Protein AF-A0A5N6K764-F1 (afdb_monomer)

Radius of gyration: 24.23 Å; Cα contacts (8 Å, |Δi|>4): 92; chains: 1; bounding box: 52×66×38 Å

Solvent-accessible surface area (backbone atoms only — not comparable to full-atom values): 7174 Å² total; per-residue (Å²): 89,79,51,52,48,82,73,52,69,56,96,71,51,32,34,36,28,37,72,21,32,40,40,64,80,61,94,71,64,80,76,70,74,78,75,78,95,67,96,67,100,81,70,81,84,76,73,79,82,77,86,62,72,67,43,83,67,38,72,46,78,48,62,24,92,75,63,88,80,88,81,84,87,80,53,75,77,61,60,78,68,63,71,83,87,82,89,78,9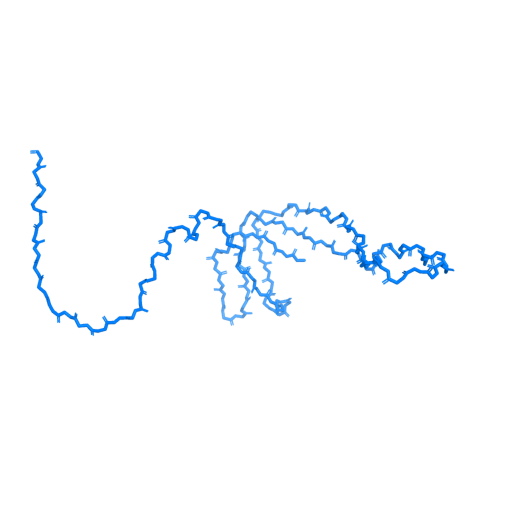6,74,87,87,84,88,81,89,80,87,84,84,131

Nearest PDB structures (foldseek):
  9dtr-assembly1_h  TM=5.561E-01  e=1.244E+00  Saccharomyces cerevisiae

Organism: Monilinia laxa (NCBI:txid61186)

Foldseek 3Di:
DKDACWDDADPQRKTKGFFIKDWDDPPCPPPDPPDPPDDDPPDDPPDPDDPTDIDTDGIDIDGRVPDPDDDDDDDPVNVVPCPPPDDDDDDDDDDDDDDDD

InterPro domains:
  IPR010920 LSM domain superfamily [SSF50182] (2-74)
  IPR050914 Small nuclear ribonucleoprotein-associated SmB/NAA38-like [PTHR10701] (1-79)

pLDDT: mean 72.56, std 23.17, range [31.94, 98.5]

Sequence (101 aa):
MFRGNFKCTDSDLNIILSETYEYRIPPFAPQSPPPPSSINPSTTPIKPLVDIVPRWLGLVVVPGEHIVRIELEEFESQVRGRKTVGTSISDPLVKGKEISI

Secondary structure (DSSP, 8-state):
-EEEEEEEE-TT--EEEEEEEE----SS---PPPPP----TT------------EEEEEEEE-GGG---------HHHHTT--------------------

Structure (mmCIF, N/CA/C/O backbone):
data_AF-A0A5N6K764-F1
#
_entry.id   AF-A0A5N6K764-F1
#
loop_
_atom_site.group_PDB
_atom_site.id
_atom_site.type_symbol
_atom_site.label_atom_id
_atom_site.label_alt_id
_atom_site.label_comp_id
_atom_site.label_asym_id
_atom_site.label_entity_id
_atom_site.label_seq_id
_atom_site.pdbx_PDB_ins_code
_atom_site.Cartn_x
_atom_site.Cartn_y
_atom_site.Cartn_z
_atom_site.occupancy
_atom_site.B_iso_or_equiv
_atom_site.auth_seq_id
_atom_site.auth_comp_id
_atom_site.auth_asym_id
_atom_site.auth_atom_id
_atom_site.pdbx_PDB_model_num
ATOM 1 N N . MET A 1 1 ? 4.363 -6.646 2.089 1.00 92.56 1 MET A N 1
ATOM 2 C CA . MET A 1 1 ? 4.119 -5.188 2.141 1.00 92.56 1 MET A CA 1
ATOM 3 C C . MET A 1 1 ? 3.699 -4.718 0.761 1.00 92.56 1 MET A C 1
ATOM 5 O O . MET A 1 1 ? 4.282 -5.180 -0.212 1.00 92.56 1 MET A O 1
ATOM 9 N N . PHE A 1 2 ? 2.709 -3.831 0.676 1.00 96.38 2 PHE A N 1
ATOM 10 C CA . PHE A 1 2 ? 2.298 -3.181 -0.570 1.00 96.38 2 PHE A CA 1
ATOM 11 C C . PHE A 1 2 ? 2.714 -1.713 -0.537 1.00 96.38 2 PHE A C 1
ATOM 13 O O . PHE A 1 2 ? 2.579 -1.066 0.499 1.00 96.38 2 PHE A O 1
ATOM 20 N N . ARG A 1 3 ? 3.221 -1.204 -1.658 1.00 96.00 3 ARG A N 1
ATOM 21 C CA . ARG A 1 3 ? 3.613 0.196 -1.836 1.00 96.00 3 ARG A CA 1
ATOM 22 C C . ARG A 1 3 ? 3.028 0.692 -3.148 1.00 96.00 3 ARG A C 1
ATOM 24 O O . ARG A 1 3 ? 3.279 0.084 -4.184 1.00 96.00 3 ARG A O 1
ATOM 31 N N . GLY A 1 4 ? 2.263 1.772 -3.104 1.00 96.62 4 GLY A N 1
ATOM 32 C CA . GLY A 1 4 ? 1.612 2.352 -4.272 1.00 96.62 4 GLY A CA 1
ATOM 33 C C . GLY A 1 4 ? 0.948 3.680 -3.929 1.00 96.62 4 GLY A C 1
ATOM 34 O O . GLY A 1 4 ? 0.964 4.123 -2.781 1.00 96.62 4 GLY A O 1
ATOM 35 N N . ASN A 1 5 ? 0.341 4.302 -4.931 1.00 97.19 5 ASN A N 1
ATOM 36 C CA . ASN A 1 5 ? -0.357 5.571 -4.789 1.00 97.19 5 ASN A CA 1
ATOM 37 C C . ASN A 1 5 ? -1.760 5.347 -4.220 1.00 97.19 5 ASN A C 1
ATOM 39 O O . ASN A 1 5 ? -2.615 4.758 -4.884 1.00 97.19 5 ASN A O 1
ATOM 43 N N . PHE A 1 6 ? -2.002 5.846 -3.006 1.00 97.19 6 PHE A N 1
ATOM 44 C CA . PHE A 1 6 ? -3.307 5.779 -2.349 1.00 97.19 6 PHE A CA 1
ATOM 45 C C . PHE A 1 6 ? -4.355 6.591 -3.115 1.00 97.19 6 PHE A C 1
ATOM 47 O O . PHE A 1 6 ? -4.153 7.776 -3.386 1.00 97.19 6 PHE A O 1
ATOM 54 N N . LYS A 1 7 ? -5.473 5.954 -3.480 1.00 98.12 7 LYS A N 1
ATOM 55 C CA . LYS A 1 7 ? -6.561 6.597 -4.232 1.00 98.12 7 LYS A CA 1
ATOM 56 C C . LYS A 1 7 ? -7.799 6.831 -3.385 1.00 98.12 7 LYS A C 1
ATOM 58 O O . LYS A 1 7 ? -8.297 7.952 -3.349 1.00 98.12 7 LYS A O 1
ATOM 63 N N . CYS A 1 8 ? -8.291 5.798 -2.716 1.00 98.19 8 CYS A N 1
ATOM 64 C CA . CYS A 1 8 ? -9.463 5.889 -1.855 1.00 98.19 8 CYS A CA 1
ATOM 65 C C . CYS A 1 8 ? -9.524 4.719 -0.867 1.00 98.19 8 CYS A C 1
ATOM 67 O O . CYS A 1 8 ? -8.764 3.753 -0.976 1.00 98.19 8 CYS A O 1
ATOM 69 N N . THR A 1 9 ? -10.448 4.842 0.084 1.00 98.50 9 THR A N 1
ATOM 70 C CA . THR A 1 9 ? -10.824 3.815 1.058 1.00 98.50 9 THR A CA 1
ATOM 71 C C . THR A 1 9 ? -12.341 3.782 1.219 1.00 98.50 9 THR A C 1
ATOM 73 O O . THR A 1 9 ? -13.010 4.765 0.885 1.00 98.50 9 THR A O 1
ATOM 76 N N . ASP A 1 10 ? -12.871 2.683 1.749 1.00 98.06 10 ASP A N 1
ATOM 77 C CA . ASP A 1 10 ? -14.265 2.553 2.183 1.00 98.06 10 ASP A CA 1
ATOM 78 C C . ASP A 1 10 ? -14.395 2.427 3.717 1.00 98.06 10 ASP A C 1
ATOM 80 O O . ASP A 1 10 ? -13.418 2.613 4.452 1.00 98.06 10 ASP A O 1
ATOM 84 N N . SER A 1 11 ? -15.616 2.165 4.201 1.00 98.12 11 SER A N 1
ATOM 85 C CA . SER A 1 11 ? -15.926 1.971 5.626 1.00 98.12 11 SER A CA 1
ATOM 86 C C . SER A 1 11 ? -15.324 0.701 6.222 1.00 98.12 11 SER A C 1
ATOM 88 O O . SER A 1 11 ? -15.120 0.649 7.433 1.00 98.12 11 SER A O 1
ATOM 90 N N . ASP A 1 12 ? -15.021 -0.290 5.385 1.00 98.12 12 ASP A N 1
ATOM 91 C CA . ASP A 1 12 ? -14.452 -1.578 5.789 1.00 98.12 12 ASP A CA 1
ATOM 92 C C . ASP A 1 12 ? -12.917 -1.550 5.732 1.00 98.12 12 ASP A C 1
ATOM 94 O O . ASP A 1 12 ? -12.254 -2.572 5.910 1.00 98.12 12 ASP A O 1
ATOM 98 N N . LEU A 1 13 ? -12.345 -0.358 5.514 1.00 97.69 13 LEU A N 1
ATOM 99 C CA . LEU A 1 13 ? -10.914 -0.091 5.401 1.00 97.69 13 LEU A CA 1
ATOM 100 C C . LEU A 1 13 ? -10.257 -0.780 4.200 1.00 97.69 13 LEU A C 1
ATOM 102 O O . LEU A 1 13 ? -9.035 -0.925 4.171 1.00 97.69 13 LEU A O 1
ATOM 106 N N . ASN A 1 14 ? -11.029 -1.187 3.190 1.00 98.31 14 ASN A N 1
ATOM 107 C CA . ASN A 1 14 ? -10.447 -1.631 1.932 1.00 98.31 14 ASN A CA 1
ATOM 108 C C . ASN A 1 14 ? -9.784 -0.433 1.257 1.00 98.31 14 ASN A C 1
ATOM 110 O O . ASN A 1 14 ? -10.395 0.628 1.138 1.00 98.31 14 ASN A O 1
ATOM 114 N N . ILE A 1 15 ? -8.552 -0.600 0.776 1.00 98.31 15 ILE A N 1
ATOM 115 C CA . ILE A 1 15 ? -7.813 0.487 0.124 1.00 98.31 15 ILE A CA 1
ATOM 116 C C . ILE A 1 15 ? -7.594 0.198 -1.355 1.00 98.31 15 ILE A C 1
ATOM 118 O O . ILE A 1 15 ? -7.281 -0.928 -1.751 1.00 98.31 15 ILE A O 1
ATOM 122 N N . ILE A 1 16 ? -7.706 1.247 -2.167 1.00 98.50 16 ILE A N 1
ATOM 123 C CA . ILE A 1 16 ? -7.356 1.217 -3.586 1.00 98.50 16 ILE A CA 1
ATOM 124 C C . ILE A 1 16 ? -5.987 1.863 -3.772 1.00 98.50 16 ILE A C 1
ATOM 126 O O . ILE A 1 16 ? -5.794 3.042 -3.453 1.00 98.50 16 ILE A O 1
ATOM 130 N N . LEU A 1 17 ? -5.049 1.095 -4.328 1.00 98.50 17 LEU A N 1
ATOM 131 C CA . LEU A 1 17 ? -3.697 1.546 -4.652 1.00 98.50 17 LEU A CA 1
ATOM 132 C C . LEU A 1 17 ? -3.454 1.442 -6.160 1.00 98.50 17 LEU A C 1
ATOM 134 O O . LEU A 1 17 ? -3.680 0.389 -6.758 1.00 98.50 17 LEU A O 1
ATOM 138 N N . SER A 1 18 ? -2.958 2.514 -6.781 1.00 98.31 18 SER A N 1
ATOM 139 C CA . SER A 1 18 ? -2.451 2.470 -8.159 1.00 98.31 18 SER A CA 1
ATOM 140 C C . SER A 1 18 ? -0.929 2.368 -8.191 1.00 98.31 18 SER A C 1
ATOM 142 O O . SER A 1 18 ? -0.263 2.792 -7.251 1.00 98.31 18 SER A O 1
ATOM 144 N N . GLU A 1 19 ? -0.377 1.886 -9.308 1.00 98.00 19 GLU A N 1
ATOM 145 C CA . GLU A 1 19 ? 1.079 1.763 -9.519 1.00 98.00 19 GLU A CA 1
ATOM 146 C C . GLU A 1 19 ? 1.768 0.956 -8.404 1.00 98.00 19 GLU A C 1
ATOM 148 O O . GLU A 1 19 ? 2.804 1.335 -7.862 1.00 98.00 19 GLU A O 1
ATOM 153 N N . THR A 1 20 ? 1.133 -0.154 -8.024 1.00 98.12 20 THR A N 1
ATOM 154 C CA . THR A 1 20 ? 1.476 -0.890 -6.809 1.00 9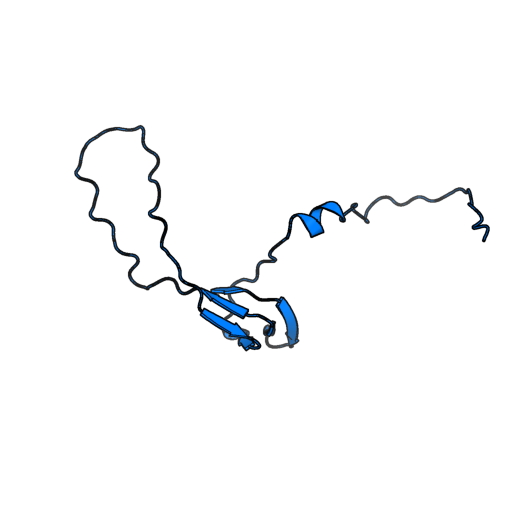8.12 20 THR A CA 1
ATOM 155 C C . THR A 1 20 ? 2.572 -1.919 -7.043 1.00 98.12 20 THR A C 1
ATOM 157 O O . THR A 1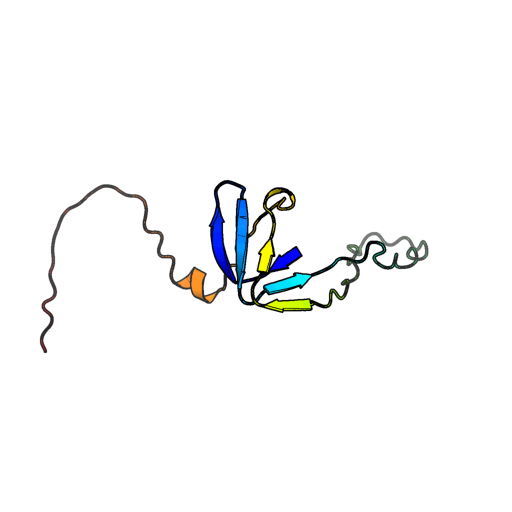 20 ? 2.510 -2.708 -7.990 1.00 98.12 20 THR A O 1
ATOM 160 N N . TYR A 1 21 ? 3.518 -1.975 -6.109 1.00 97.56 21 TYR A N 1
ATOM 161 C CA . TYR A 1 21 ? 4.489 -3.049 -5.946 1.00 97.56 21 TYR A CA 1
ATOM 162 C C . TYR A 1 21 ? 4.220 -3.842 -4.664 1.00 97.56 21 TYR A C 1
ATOM 164 O O . TYR A 1 21 ? 3.875 -3.283 -3.620 1.00 97.56 21 TYR A O 1
ATOM 172 N N . GLU A 1 22 ? 4.435 -5.151 -4.725 1.00 95.56 22 GLU A N 1
ATOM 173 C CA . GLU A 1 22 ? 4.414 -6.043 -3.569 1.00 95.56 22 GLU A CA 1
ATOM 174 C C . GLU A 1 22 ? 5.829 -6.501 -3.209 1.00 95.56 22 GLU A C 1
ATOM 176 O O . GLU A 1 22 ? 6.566 -7.015 -4.048 1.00 95.56 22 GLU A O 1
ATOM 181 N N . TYR A 1 23 ? 6.166 -6.371 -1.930 1.00 93.38 23 TYR A N 1
ATOM 182 C CA . TYR A 1 23 ? 7.416 -6.807 -1.321 1.00 93.38 23 TYR A CA 1
ATOM 183 C C . TYR A 1 23 ? 7.119 -7.982 -0.386 1.00 93.38 23 TYR A C 1
ATOM 185 O O . TYR A 1 23 ? 6.400 -7.824 0.611 1.00 93.38 23 TYR A O 1
ATOM 193 N N . ARG A 1 24 ? 7.651 -9.166 -0.700 1.00 89.19 24 ARG A N 1
ATOM 194 C CA . ARG A 1 24 ? 7.501 -10.378 0.120 1.00 89.19 24 ARG A CA 1
ATOM 195 C C . ARG A 1 24 ? 8.796 -10.670 0.855 1.00 89.19 24 ARG A C 1
ATOM 197 O O . ARG A 1 24 ? 9.836 -10.813 0.226 1.00 89.19 24 ARG A O 1
ATOM 204 N N . ILE A 1 25 ? 8.714 -10.809 2.173 1.00 80.50 25 ILE A N 1
ATOM 205 C CA . ILE A 1 25 ? 9.815 -11.351 2.968 1.00 80.50 25 ILE A CA 1
ATOM 206 C C . ILE A 1 25 ? 9.674 -12.876 2.916 1.00 80.50 25 ILE A C 1
ATOM 208 O O . ILE A 1 25 ? 8.617 -13.383 3.306 1.00 80.50 25 ILE A O 1
ATOM 212 N N . PRO A 1 26 ? 10.674 -13.619 2.414 1.00 75.50 26 PRO A N 1
ATOM 213 C CA . PRO A 1 26 ? 10.638 -15.071 2.455 1.00 75.50 26 PRO A CA 1
ATOM 214 C C . PRO A 1 26 ? 10.499 -15.560 3.908 1.00 75.50 26 PRO A C 1
ATOM 216 O O . PRO A 1 26 ? 11.171 -15.025 4.790 1.00 75.50 26 PRO A O 1
ATOM 219 N N .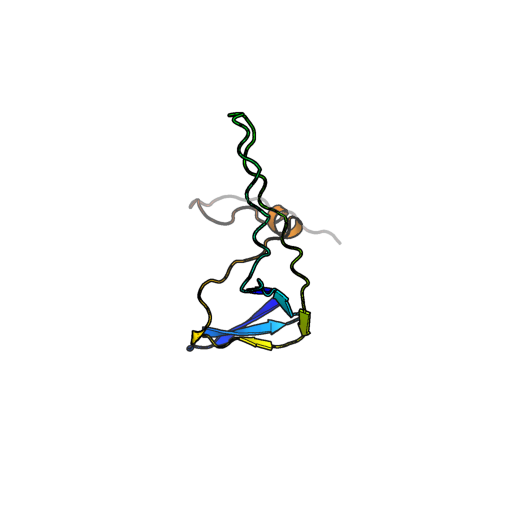 PRO A 1 27 ? 9.669 -16.582 4.181 1.00 65.38 27 PRO A N 1
ATOM 220 C CA . PRO A 1 27 ? 9.472 -17.111 5.536 1.00 65.38 27 PRO A CA 1
ATOM 221 C C . PRO A 1 27 ? 10.763 -17.687 6.141 1.00 65.38 27 PRO A C 1
ATOM 223 O O . PRO A 1 27 ? 10.927 -17.710 7.356 1.00 65.38 27 PRO A O 1
ATOM 226 N N . PHE A 1 28 ? 11.699 -18.100 5.286 1.00 61.94 28 PHE A N 1
ATOM 227 C CA . PHE A 1 28 ? 13.086 -18.376 5.630 1.00 61.94 28 PHE A CA 1
ATOM 228 C C . PHE A 1 28 ? 13.941 -17.272 5.004 1.00 61.94 28 PHE A C 1
ATOM 230 O O . PHE A 1 28 ? 14.409 -17.400 3.873 1.00 61.94 28 PHE A O 1
ATOM 237 N N . ALA A 1 29 ? 14.155 -16.166 5.717 1.00 57.19 29 ALA A N 1
ATOM 238 C CA . ALA A 1 29 ? 15.374 -15.408 5.458 1.00 57.19 29 ALA A CA 1
ATOM 239 C C . ALA A 1 29 ? 16.535 -16.404 5.644 1.00 57.19 29 ALA A C 1
ATOM 241 O O . ALA A 1 29 ? 16.509 -17.134 6.643 1.00 57.19 29 ALA A O 1
ATOM 242 N N . PRO A 1 30 ? 17.489 -16.527 4.702 1.00 54.50 30 PRO A N 1
ATOM 243 C CA . PRO A 1 30 ? 18.606 -17.441 4.876 1.00 54.50 30 PRO A CA 1
ATOM 244 C C . PRO A 1 30 ? 19.254 -17.113 6.217 1.00 54.50 30 PRO A C 1
ATOM 246 O O . PRO A 1 30 ? 19.752 -16.005 6.420 1.00 54.50 30 PRO A O 1
ATOM 249 N N . GLN A 1 31 ? 19.172 -18.053 7.162 1.00 53.56 31 GLN A N 1
ATOM 250 C CA . GLN A 1 31 ? 19.949 -17.974 8.384 1.00 53.56 31 GLN A CA 1
ATOM 251 C C . GLN A 1 31 ? 21.393 -17.999 7.904 1.00 53.56 31 GLN A C 1
ATOM 253 O O . GLN A 1 31 ? 21.881 -19.038 7.459 1.00 53.56 31 GLN A O 1
ATOM 258 N N . SER A 1 32 ? 22.054 -16.841 7.886 1.00 56.53 32 SER A N 1
ATOM 259 C CA . SER A 1 32 ? 23.499 -16.815 7.725 1.00 56.53 32 SER A CA 1
ATOM 260 C C . SER A 1 32 ? 24.060 -17.789 8.762 1.00 56.53 32 SER A C 1
ATOM 262 O O . SER A 1 32 ? 23.599 -17.731 9.911 1.00 56.53 32 SER A O 1
ATOM 264 N N . PRO A 1 33 ? 24.982 -18.695 8.389 1.00 54.88 33 PRO A N 1
ATOM 265 C CA . PRO A 1 33 ? 25.562 -19.621 9.350 1.00 54.88 33 PRO A CA 1
ATOM 266 C C . PRO A 1 33 ? 26.039 -18.828 10.574 1.00 54.88 33 PRO A C 1
ATOM 268 O O . PRO A 1 33 ? 26.509 -17.695 10.403 1.00 54.88 33 PRO A O 1
ATOM 271 N N . PRO A 1 34 ? 25.869 -19.362 11.798 1.00 51.88 34 PRO A N 1
ATOM 272 C CA . PRO A 1 34 ? 26.310 -18.665 12.995 1.00 51.88 34 PRO A CA 1
ATOM 273 C C . PRO A 1 34 ? 27.773 -18.248 12.799 1.00 51.88 34 PRO A C 1
ATOM 275 O O . PRO A 1 34 ? 28.566 -19.070 12.324 1.00 51.88 34 PRO A O 1
ATOM 278 N N . PRO A 1 35 ? 28.140 -16.986 13.097 1.00 55.06 35 PRO A N 1
ATOM 279 C CA . PRO A 1 35 ? 29.529 -16.574 13.000 1.00 55.06 35 PRO A CA 1
ATOM 280 C C . PRO A 1 35 ? 30.362 -17.538 13.854 1.00 55.06 35 PRO A C 1
ATOM 282 O O . PRO A 1 35 ? 29.940 -17.861 14.973 1.00 55.06 35 PRO A O 1
ATOM 285 N N . PRO A 1 36 ? 31.505 -18.045 13.350 1.00 51.34 36 PRO A N 1
ATOM 286 C CA . PRO A 1 36 ? 32.386 -18.857 14.171 1.00 51.34 36 PRO A CA 1
ATOM 287 C C . PRO A 1 36 ? 32.696 -18.060 15.434 1.00 51.34 36 PRO A C 1
ATOM 289 O O . PRO A 1 36 ? 32.934 -16.855 15.371 1.00 51.34 36 PRO A O 1
ATOM 292 N N . SER A 1 37 ? 32.609 -18.726 16.581 1.00 51.41 37 SER A N 1
ATOM 293 C CA . SER A 1 37 ? 32.766 -18.152 17.912 1.00 51.41 37 SER A CA 1
ATOM 294 C C . SER A 1 37 ? 34.159 -17.533 18.086 1.00 51.41 37 SER A C 1
ATOM 296 O O . SER A 1 37 ? 35.047 -18.138 18.675 1.00 51.41 37 SER A O 1
ATOM 298 N N . SER A 1 38 ? 34.374 -16.325 17.569 1.00 43.91 38 SER A N 1
ATOM 299 C CA . SER A 1 38 ? 35.553 -15.514 17.840 1.00 43.91 38 SER A CA 1
ATOM 300 C C . SER A 1 38 ? 35.107 -14.262 18.577 1.00 43.91 38 SER A C 1
ATOM 302 O O . SER A 1 38 ? 34.503 -13.352 18.010 1.00 43.91 38 SER A O 1
ATOM 304 N N . ILE A 1 39 ? 35.389 -14.270 19.873 1.00 49.75 39 ILE A N 1
ATOM 305 C CA . ILE A 1 39 ? 35.297 -13.144 20.794 1.00 49.75 39 ILE A CA 1
ATOM 306 C C . ILE A 1 39 ? 36.004 -11.929 20.173 1.00 49.75 39 ILE A C 1
ATOM 308 O O . ILE A 1 39 ? 37.217 -11.949 20.014 1.00 49.75 39 ILE A O 1
ATOM 312 N N . ASN A 1 40 ? 35.241 -10.887 19.835 1.00 45.97 40 ASN A N 1
ATOM 313 C CA . ASN A 1 40 ? 35.702 -9.505 19.661 1.00 45.97 40 ASN A CA 1
ATOM 314 C C . ASN A 1 40 ? 34.505 -8.567 19.941 1.00 45.97 40 ASN A C 1
ATOM 316 O O . ASN A 1 40 ? 33.506 -8.644 19.228 1.00 45.97 40 ASN A O 1
ATOM 320 N N . PRO A 1 41 ? 34.544 -7.697 20.970 1.00 46.09 41 PRO A N 1
ATOM 321 C CA . PRO A 1 41 ? 33.367 -6.954 21.432 1.00 46.09 41 PRO A CA 1
ATOM 322 C C . PRO A 1 41 ? 33.098 -5.634 20.677 1.00 46.09 41 PRO A C 1
ATOM 324 O O . PRO A 1 41 ? 32.515 -4.720 21.249 1.00 46.09 41 PRO A O 1
ATOM 327 N N . SER A 1 42 ? 33.511 -5.486 19.413 1.00 49.28 42 SER A N 1
ATOM 328 C CA . SER A 1 42 ? 33.478 -4.180 18.721 1.00 49.28 42 SER A CA 1
ATOM 329 C C . SER A 1 42 ? 32.824 -4.159 17.338 1.00 49.28 42 SER A C 1
ATOM 331 O O . SER A 1 42 ? 33.013 -3.199 16.593 1.00 49.28 42 SER A O 1
ATOM 333 N N . THR A 1 43 ? 32.025 -5.159 16.963 1.00 45.84 43 THR A N 1
ATOM 334 C CA . THR A 1 43 ? 31.349 -5.145 15.655 1.00 45.84 43 THR A CA 1
ATOM 335 C C . THR A 1 43 ? 29.846 -5.282 15.826 1.00 45.84 43 THR A C 1
ATOM 337 O O . THR A 1 43 ? 29.322 -6.357 16.107 1.00 45.84 43 THR A O 1
ATOM 340 N N . THR A 1 44 ? 29.151 -4.156 15.672 1.00 50.59 44 THR A N 1
ATOM 341 C CA . THR A 1 44 ? 27.698 -4.071 15.516 1.00 50.59 44 THR A CA 1
ATOM 342 C C . THR A 1 44 ? 27.243 -5.125 14.499 1.00 50.59 44 THR A C 1
ATOM 344 O O . THR A 1 44 ? 27.805 -5.158 13.401 1.00 50.59 44 THR A O 1
ATOM 347 N N . PRO A 1 45 ? 26.261 -5.993 14.808 1.00 45.50 45 PRO A N 1
ATOM 348 C CA . PRO A 1 45 ? 25.813 -6.998 13.858 1.00 45.50 45 PRO A CA 1
ATOM 349 C C . PRO A 1 45 ? 25.146 -6.299 12.670 1.00 45.50 45 PRO A C 1
ATOM 351 O O . PRO A 1 45 ? 24.024 -5.801 12.771 1.00 45.50 45 PRO A O 1
ATOM 354 N N . ILE A 1 46 ? 25.851 -6.241 11.541 1.00 50.12 46 ILE A N 1
ATOM 355 C CA . ILE A 1 46 ? 25.290 -5.802 10.265 1.00 50.12 46 ILE A CA 1
ATOM 356 C C . ILE A 1 46 ? 24.320 -6.905 9.841 1.00 50.12 46 ILE A C 1
ATOM 358 O O . ILE A 1 46 ? 24.739 -7.985 9.424 1.00 50.12 46 ILE A O 1
ATOM 362 N N . LYS A 1 47 ? 23.014 -6.667 10.020 1.00 57.12 47 LYS A N 1
ATOM 363 C CA . LYS A 1 47 ? 21.974 -7.569 9.511 1.00 57.12 47 LYS A CA 1
ATOM 364 C C . LYS A 1 47 ? 22.198 -7.762 8.005 1.00 57.12 47 LYS A C 1
ATOM 366 O O . LYS A 1 47 ? 22.323 -6.754 7.307 1.00 57.12 47 LYS A O 1
ATOM 371 N N . PRO A 1 48 ? 22.242 -9.006 7.495 1.00 54.81 48 PRO A N 1
ATOM 372 C CA . PRO A 1 48 ? 22.380 -9.231 6.066 1.00 54.81 48 PRO A CA 1
ATOM 373 C C . PRO A 1 48 ? 21.209 -8.573 5.333 1.00 54.81 48 PRO A C 1
ATOM 375 O O . PRO A 1 48 ? 20.047 -8.728 5.717 1.00 54.81 48 PRO A O 1
ATOM 378 N N . LEU A 1 49 ? 21.546 -7.799 4.302 1.00 57.19 49 LEU A N 1
ATOM 379 C CA . LEU A 1 49 ? 20.603 -7.135 3.414 1.00 57.19 49 LEU A CA 1
ATOM 380 C C . LEU A 1 49 ? 19.829 -8.225 2.662 1.00 57.19 49 LEU A C 1
ATOM 382 O O . LEU A 1 49 ? 20.355 -8.845 1.742 1.00 57.19 49 LEU A O 1
ATOM 386 N N . VAL A 1 50 ? 18.607 -8.521 3.103 1.00 66.12 50 VAL A N 1
ATOM 387 C CA . VAL A 1 50 ? 17.711 -9.408 2.356 1.00 66.12 50 VAL A CA 1
ATOM 388 C C . VAL A 1 50 ? 17.362 -8.683 1.061 1.00 66.12 50 VAL A C 1
ATOM 390 O O . VAL A 1 50 ? 16.743 -7.621 1.102 1.00 66.12 50 VAL A O 1
ATOM 393 N N . ASP A 1 5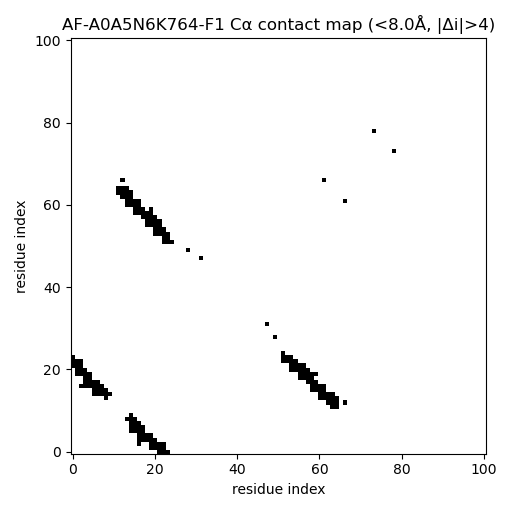1 ? 17.780 -9.241 -0.074 1.00 69.44 51 ASP A N 1
ATOM 394 C CA . ASP A 1 51 ? 17.418 -8.728 -1.393 1.00 69.44 51 ASP A CA 1
ATOM 395 C C . ASP A 1 51 ? 15.943 -9.058 -1.663 1.00 69.44 51 ASP A C 1
ATOM 397 O O . ASP A 1 51 ? 15.580 -10.168 -2.063 1.00 69.44 51 ASP A O 1
ATOM 401 N N . ILE A 1 52 ? 15.059 -8.122 -1.310 1.00 81.69 52 ILE A N 1
ATOM 402 C CA . ILE A 1 52 ? 13.620 -8.260 -1.525 1.00 81.69 52 ILE A CA 1
ATOM 403 C C . ILE A 1 52 ? 13.303 -7.723 -2.918 1.00 81.69 52 ILE A C 1
ATOM 405 O O . ILE A 1 52 ? 13.200 -6.513 -3.119 1.00 81.69 52 ILE A O 1
ATOM 409 N N . VAL A 1 53 ? 13.087 -8.632 -3.869 1.00 87.94 53 VAL A N 1
ATOM 410 C CA . VAL A 1 53 ? 12.672 -8.271 -5.230 1.00 87.94 53 VAL A CA 1
ATOM 411 C C . VAL A 1 53 ? 11.182 -7.888 -5.240 1.00 87.94 53 VAL A C 1
ATOM 413 O O . VAL A 1 53 ? 10.341 -8.708 -4.853 1.00 87.94 53 VAL A O 1
ATOM 416 N N . PRO A 1 54 ? 10.816 -6.668 -5.678 1.00 92.62 54 PRO A N 1
ATOM 417 C CA . PRO A 1 54 ? 9.422 -6.249 -5.752 1.00 92.62 54 PRO A CA 1
ATOM 418 C C . PRO A 1 54 ? 8.699 -6.845 -6.966 1.00 92.62 54 PRO A C 1
ATOM 420 O O . PRO A 1 54 ? 9.263 -6.959 -8.053 1.00 92.62 54 PRO A O 1
ATOM 423 N N . ARG A 1 55 ? 7.406 -7.151 -6.810 1.00 94.50 55 ARG A N 1
ATOM 424 C CA . ARG A 1 55 ? 6.516 -7.556 -7.910 1.00 94.50 55 ARG A CA 1
ATOM 425 C C . ARG A 1 55 ? 5.564 -6.425 -8.287 1.00 94.50 55 ARG A C 1
ATOM 427 O O . ARG A 1 55 ? 4.797 -5.982 -7.438 1.00 94.50 55 ARG A O 1
ATOM 434 N N . TRP A 1 56 ? 5.570 -6.002 -9.551 1.00 96.94 56 TRP A N 1
ATOM 435 C CA . TRP A 1 56 ? 4.592 -5.043 -10.082 1.00 96.94 56 TRP A CA 1
ATOM 436 C C . TRP A 1 56 ? 3.193 -5.659 -10.176 1.00 96.94 56 TRP A C 1
ATOM 438 O O . TRP A 1 56 ? 3.042 -6.777 -10.670 1.00 96.94 56 TRP A O 1
ATOM 448 N N . LEU A 1 57 ? 2.180 -4.919 -9.724 1.00 97.94 57 LEU A N 1
ATOM 449 C CA . LEU A 1 57 ? 0.777 -5.341 -9.722 1.00 97.94 57 LEU A CA 1
ATOM 450 C C . LEU A 1 57 ? -0.160 -4.376 -10.466 1.00 97.94 57 LEU A C 1
ATOM 452 O O . LEU A 1 57 ? -1.191 -4.811 -10.969 1.00 97.94 57 LEU A O 1
ATOM 456 N N . GLY A 1 58 ? 0.171 -3.083 -10.552 1.00 97.94 58 GLY A N 1
ATOM 457 C CA . GLY A 1 58 ? -0.703 -2.076 -11.167 1.00 97.94 58 GLY A CA 1
ATOM 458 C C . GLY A 1 58 ? -1.772 -1.538 -10.204 1.00 97.94 58 GLY A C 1
ATOM 459 O O . GLY A 1 58 ? -1.425 -1.010 -9.146 1.00 97.94 58 GLY A O 1
ATOM 460 N N . LEU A 1 59 ? -3.052 -1.607 -10.589 1.00 98.31 59 LEU A N 1
ATOM 461 C CA . LEU A 1 59 ? -4.197 -1.155 -9.782 1.00 98.31 59 LEU A CA 1
ATOM 462 C C . LEU A 1 59 ? -4.754 -2.320 -8.959 1.00 98.31 59 LEU A C 1
ATOM 464 O O . LEU A 1 59 ? -5.157 -3.331 -9.529 1.00 98.31 59 LEU A O 1
ATOM 468 N N . VAL A 1 60 ? -4.792 -2.176 -7.635 1.00 98.06 60 VAL A N 1
ATOM 469 C CA . VAL A 1 60 ? -5.210 -3.251 -6.725 1.00 98.06 60 VAL A CA 1
ATOM 470 C C . VAL A 1 60 ? -6.162 -2.760 -5.644 1.00 98.06 60 VAL A C 1
ATOM 472 O O . VAL A 1 60 ? -6.137 -1.590 -5.258 1.00 98.06 60 VAL A O 1
ATOM 475 N N . VAL A 1 61 ? -6.951 -3.701 -5.126 1.00 98.25 61 VAL A N 1
ATOM 476 C CA . VAL A 1 61 ? -7.691 -3.565 -3.869 1.00 98.25 61 VAL A CA 1
ATOM 477 C C . VAL A 1 61 ? -6.967 -4.387 -2.809 1.00 98.25 61 VAL A C 1
ATOM 479 O O . VAL A 1 61 ? -6.699 -5.568 -3.035 1.00 98.25 61 VAL A O 1
ATOM 482 N N . VAL A 1 62 ? -6.649 -3.782 -1.666 1.00 97.88 62 VAL A N 1
ATOM 483 C CA . VAL A 1 62 ? -6.153 -4.509 -0.489 1.00 97.88 62 VAL A CA 1
ATOM 484 C C . VAL A 1 62 ? -7.288 -4.574 0.535 1.00 97.88 62 VAL A C 1
ATOM 486 O O . VAL A 1 62 ? -7.745 -3.511 0.963 1.00 97.88 62 VAL A O 1
ATOM 489 N N . PRO A 1 63 ? -7.758 -5.777 0.920 1.00 98.38 63 PRO A N 1
ATOM 490 C CA . PRO A 1 63 ? -8.846 -5.909 1.881 1.00 98.38 63 PRO A CA 1
ATOM 491 C C . PRO A 1 63 ? -8.460 -5.377 3.261 1.00 98.38 63 PRO A C 1
ATOM 493 O O . PRO A 1 63 ? -7.386 -5.716 3.769 1.00 98.38 63 PRO A O 1
ATOM 496 N N . GLY A 1 64 ? -9.347 -4.595 3.876 1.00 98.19 64 GLY A N 1
ATOM 497 C CA . GLY A 1 64 ? -9.088 -3.903 5.139 1.00 98.19 64 GLY A CA 1
ATOM 498 C C . GLY A 1 64 ? -8.754 -4.832 6.302 1.00 98.19 64 GLY A C 1
ATOM 499 O O . GLY A 1 64 ? -7.868 -4.527 7.096 1.00 98.19 64 GLY A O 1
ATOM 500 N N . GLU A 1 65 ? -9.363 -6.020 6.343 1.00 98.00 65 GLU A N 1
ATOM 501 C CA . GLU A 1 65 ? -9.120 -7.035 7.381 1.00 98.00 65 GLU A CA 1
ATOM 502 C C . GLU A 1 65 ? -7.653 -7.508 7.463 1.00 98.00 65 GLU A C 1
ATOM 504 O O . GLU A 1 65 ? -7.210 -7.985 8.506 1.00 98.00 65 GLU A O 1
ATOM 509 N N . HIS A 1 66 ? -6.877 -7.348 6.383 1.00 96.56 66 HIS A N 1
ATOM 510 C CA . HIS A 1 66 ? -5.464 -7.734 6.318 1.00 96.56 66 HIS A CA 1
ATOM 511 C C . HIS A 1 66 ? -4.503 -6.559 6.570 1.00 96.56 66 HIS A C 1
ATOM 513 O O . HIS A 1 66 ? -3.281 -6.747 6.597 1.00 96.56 66 HIS A O 1
ATOM 519 N N . ILE A 1 67 ? -5.018 -5.335 6.723 1.00 96.69 67 ILE A N 1
ATOM 520 C CA . ILE A 1 67 ? -4.203 -4.133 6.888 1.00 96.69 67 ILE A CA 1
ATOM 521 C C . ILE A 1 67 ? -3.863 -3.951 8.364 1.00 96.69 67 ILE A C 1
ATOM 523 O O . ILE A 1 67 ? -4.703 -3.606 9.187 1.00 96.69 67 ILE A O 1
ATOM 527 N N . VAL A 1 68 ? -2.584 -4.128 8.691 1.00 96.31 68 VAL A N 1
ATOM 528 C CA . VAL A 1 68 ? -2.076 -3.964 10.064 1.00 96.31 68 VAL A CA 1
ATOM 529 C C . VAL A 1 68 ? -1.468 -2.586 10.328 1.00 96.31 68 VAL A C 1
ATOM 531 O O . VAL A 1 68 ? -1.397 -2.146 11.472 1.00 96.31 68 VAL A O 1
ATOM 534 N N . ARG A 1 69 ? -0.975 -1.913 9.283 1.00 95.38 69 ARG A N 1
ATOM 535 C CA . ARG A 1 69 ? -0.304 -0.609 9.363 1.00 95.38 69 ARG A CA 1
ATOM 536 C C . ARG A 1 69 ? -0.272 0.036 7.984 1.00 95.38 69 ARG A C 1
ATOM 538 O O . ARG A 1 69 ? -0.030 -0.649 6.992 1.00 95.38 69 ARG A O 1
ATOM 545 N N . ILE A 1 70 ? -0.451 1.352 7.948 1.00 95.31 70 ILE A N 1
ATOM 546 C CA . ILE A 1 70 ? -0.231 2.187 6.766 1.00 95.31 70 ILE A CA 1
ATOM 547 C C . ILE A 1 70 ? 0.821 3.228 7.136 1.00 95.31 70 ILE A C 1
ATOM 549 O O . ILE A 1 70 ? 0.745 3.843 8.198 1.00 95.31 70 ILE A O 1
ATOM 553 N N . GLU A 1 71 ? 1.805 3.410 6.264 1.00 94.94 71 GLU A N 1
ATOM 554 C CA . GLU A 1 71 ? 2.821 4.452 6.385 1.00 94.94 71 GLU A CA 1
ATOM 555 C C . GLU A 1 71 ? 2.784 5.326 5.137 1.00 94.94 71 GLU A C 1
ATOM 557 O O . GLU A 1 71 ? 2.600 4.821 4.028 1.00 94.94 71 GLU A O 1
ATOM 562 N N . LEU A 1 72 ? 2.947 6.635 5.326 1.00 92.81 72 LEU A N 1
ATOM 563 C CA . LEU A 1 72 ? 3.110 7.565 4.220 1.00 92.81 72 LEU A CA 1
ATOM 564 C C . LEU A 1 72 ? 4.584 7.594 3.822 1.00 92.81 72 LEU A C 1
ATOM 566 O O . LEU A 1 72 ? 5.448 7.880 4.647 1.00 92.81 72 LEU A O 1
ATOM 570 N N . GLU A 1 73 ? 4.859 7.330 2.553 1.00 89.06 73 GLU A N 1
ATOM 571 C CA . GLU A 1 73 ? 6.173 7.594 1.986 1.00 89.06 73 GLU A CA 1
ATOM 572 C C . GLU A 1 73 ? 6.269 9.079 1.626 1.00 89.06 73 GLU A C 1
ATOM 574 O O . GLU A 1 73 ? 5.561 9.564 0.742 1.00 89.06 73 GLU A O 1
ATOM 579 N N . GLU A 1 74 ? 7.118 9.813 2.340 1.00 83.94 74 GLU A N 1
ATOM 580 C CA . GLU A 1 74 ? 7.360 11.230 2.084 1.00 83.94 74 GLU A CA 1
ATOM 581 C C . GLU A 1 74 ? 8.537 11.389 1.118 1.00 83.94 74 GLU A C 1
ATOM 583 O O . GLU A 1 74 ? 9.644 10.920 1.381 1.00 83.94 74 GLU A O 1
ATOM 588 N N . PHE A 1 75 ? 8.322 12.088 0.002 1.00 78.00 75 PHE A N 1
ATOM 589 C CA . PHE A 1 75 ? 9.422 12.489 -0.875 1.00 78.00 75 PHE A CA 1
ATOM 590 C C . PHE A 1 75 ? 10.043 13.802 -0.385 1.00 78.00 75 PHE A C 1
ATOM 592 O O . PHE A 1 75 ? 9.330 14.725 0.016 1.00 78.00 75 PHE A O 1
ATOM 599 N N . GLU A 1 76 ? 11.366 13.951 -0.514 1.00 62.88 76 GLU A N 1
ATOM 600 C CA . GLU A 1 76 ? 12.087 15.188 -0.152 1.00 62.88 76 GLU A CA 1
ATOM 601 C C . GLU A 1 76 ? 11.505 16.444 -0.834 1.00 62.88 76 GLU A C 1
ATOM 603 O O . GLU A 1 76 ? 11.536 17.552 -0.291 1.00 62.88 76 GLU A O 1
ATOM 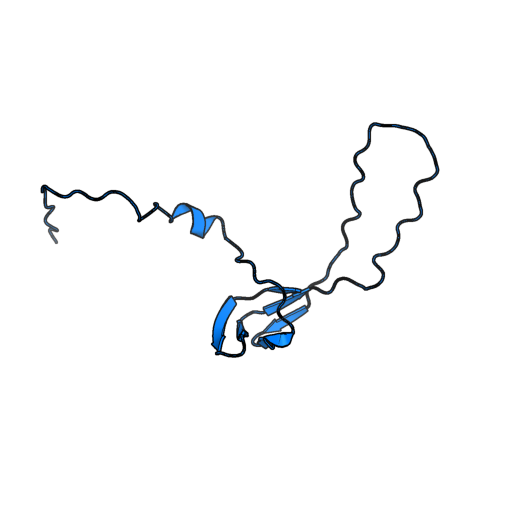608 N N . SER A 1 77 ? 10.915 16.273 -2.020 1.00 64.56 77 SER A N 1
ATOM 609 C CA . SER A 1 77 ? 10.237 17.332 -2.770 1.00 64.56 77 SER A CA 1
ATOM 610 C C . SER A 1 77 ? 8.946 17.828 -2.105 1.00 64.56 77 SER A C 1
ATOM 612 O O . SER A 1 77 ? 8.617 19.005 -2.245 1.00 64.56 77 SER A O 1
ATOM 614 N N . GLN A 1 78 ? 8.240 16.983 -1.348 1.00 60.59 78 GLN A N 1
ATOM 615 C CA . GLN A 1 78 ? 7.013 17.344 -0.627 1.00 60.59 78 GLN A CA 1
ATOM 616 C C . GLN A 1 78 ? 7.310 18.054 0.701 1.00 60.59 78 GLN A C 1
ATOM 618 O O . GLN A 1 78 ? 6.571 18.956 1.100 1.00 60.59 78 GLN A O 1
ATOM 623 N N . VAL A 1 79 ? 8.425 17.717 1.356 1.00 61.44 79 VAL A N 1
ATOM 624 C CA . VAL A 1 79 ? 8.817 18.305 2.649 1.00 61.44 79 VAL A CA 1
ATOM 625 C C . VAL A 1 79 ? 9.217 19.781 2.504 1.00 61.44 79 VAL A C 1
ATOM 627 O O . VAL A 1 79 ? 8.882 20.606 3.353 1.00 61.44 79 VAL A O 1
ATOM 630 N N . ARG A 1 80 ? 9.843 20.164 1.381 1.00 61.50 80 ARG A N 1
ATOM 631 C CA . ARG A 1 80 ? 10.294 21.550 1.121 1.00 61.50 80 ARG A CA 1
ATOM 632 C C . ARG A 1 80 ? 9.155 22.570 0.969 1.00 61.50 80 ARG A C 1
ATOM 634 O O . ARG A 1 80 ? 9.404 23.769 1.082 1.00 61.50 80 ARG A O 1
ATOM 641 N N . GLY A 1 81 ? 7.924 22.119 0.719 1.00 57.12 81 GLY A N 1
ATOM 642 C CA . GLY A 1 81 ? 6.743 22.976 0.549 1.00 57.12 81 GLY A CA 1
ATOM 643 C C . GLY A 1 81 ? 5.906 23.175 1.814 1.00 57.12 81 GLY A C 1
ATOM 644 O O . GLY A 1 81 ? 5.043 24.054 1.842 1.00 57.12 81 GLY A O 1
ATOM 645 N N . ARG A 1 82 ? 6.151 22.400 2.879 1.00 58.09 82 ARG A N 1
ATOM 646 C CA . ARG A 1 82 ? 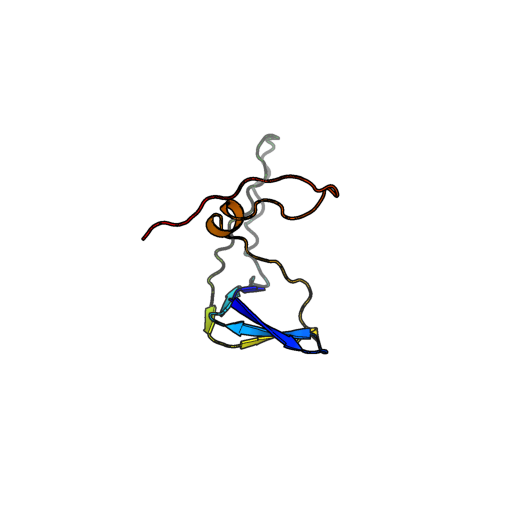5.358 22.451 4.111 1.00 58.09 82 ARG A CA 1
ATOM 647 C C . ARG A 1 82 ? 5.834 23.599 5.003 1.00 58.09 82 ARG A C 1
ATOM 649 O O . ARG A 1 82 ? 6.388 23.386 6.076 1.00 58.09 82 ARG A O 1
ATOM 656 N N . LYS A 1 83 ? 5.591 24.846 4.580 1.00 49.31 83 LYS A N 1
ATOM 657 C CA . LYS A 1 83 ? 5.464 25.940 5.553 1.00 49.31 83 LYS A CA 1
ATOM 658 C C . LYS A 1 83 ? 4.288 25.565 6.449 1.00 49.31 83 LYS A C 1
ATOM 660 O O . LYS A 1 83 ? 3.174 25.395 5.963 1.00 49.31 83 LYS A O 1
ATOM 665 N N . THR A 1 84 ? 4.559 25.352 7.728 1.00 49.59 84 THR A N 1
ATOM 666 C CA . THR A 1 84 ? 3.583 25.023 8.767 1.00 49.59 84 THR A CA 1
ATOM 667 C C . THR A 1 84 ? 2.467 26.066 8.795 1.00 49.59 84 THR A C 1
ATOM 669 O O . THR A 1 84 ? 2.599 27.116 9.419 1.00 49.59 84 THR A O 1
ATOM 672 N N . VAL A 1 85 ? 1.360 25.796 8.104 1.00 51.22 85 VAL A N 1
ATOM 673 C CA . VAL A 1 85 ? 0.118 26.549 8.279 1.00 51.22 85 VAL A CA 1
ATOM 674 C C . VAL A 1 85 ? -0.585 25.952 9.492 1.00 51.22 85 VAL A C 1
ATOM 676 O O . VAL A 1 85 ? -1.242 24.921 9.388 1.00 51.22 85 VAL A O 1
ATOM 679 N N . GLY A 1 86 ? -0.387 26.583 10.652 1.00 38.16 86 GLY A N 1
ATOM 680 C CA . GLY A 1 86 ? -1.191 26.327 11.846 1.00 38.16 86 GLY A CA 1
ATOM 681 C C . GLY A 1 86 ? -0.458 26.545 13.167 1.00 38.16 86 GLY A C 1
ATOM 682 O O . GLY A 1 86 ? 0.010 25.579 13.760 1.00 38.16 86 GLY A O 1
ATOM 683 N N . THR A 1 87 ? -0.376 27.798 13.637 1.00 42.44 87 THR A N 1
ATOM 684 C CA . THR A 1 87 ? -0.921 28.276 14.935 1.00 42.44 87 THR A CA 1
ATOM 685 C C . THR A 1 87 ? -0.298 29.630 15.298 1.00 42.44 87 THR A C 1
ATOM 687 O O . THR A 1 87 ? 0.801 29.680 15.837 1.00 42.44 87 THR A O 1
ATOM 690 N N . SER A 1 88 ? -1.027 30.723 15.065 1.00 31.94 88 SER A N 1
ATOM 691 C CA . SER A 1 88 ? -1.131 31.834 16.025 1.00 31.94 88 SER A CA 1
ATOM 692 C C . SER A 1 88 ? -2.265 32.763 15.594 1.00 31.94 88 SER A C 1
ATOM 694 O O . SER A 1 88 ? -2.221 33.376 14.529 1.00 31.94 88 SER A O 1
ATOM 696 N N . ILE A 1 89 ? -3.294 32.825 16.433 1.00 50.28 89 ILE A N 1
ATOM 697 C CA . ILE A 1 89 ? -4.364 33.817 16.400 1.00 50.28 89 ILE A CA 1
ATOM 698 C C . ILE A 1 89 ? -3.745 35.193 16.668 1.00 50.28 89 ILE A C 1
ATOM 700 O O . ILE A 1 89 ? -3.261 35.407 17.773 1.00 50.28 89 ILE A O 1
ATOM 704 N N . SER A 1 90 ? -3.774 36.088 15.675 1.00 37.78 90 SER A N 1
ATOM 705 C CA . SER A 1 90 ? -4.085 37.526 15.803 1.00 37.78 90 SER A CA 1
ATOM 706 C C . SER A 1 90 ? -3.801 38.252 14.475 1.00 37.78 90 SER A C 1
ATOM 708 O O . SER A 1 90 ? -2.642 38.449 14.113 1.00 37.78 90 SER A O 1
ATOM 710 N N . ASP A 1 91 ? -4.853 38.667 13.770 1.00 36.84 91 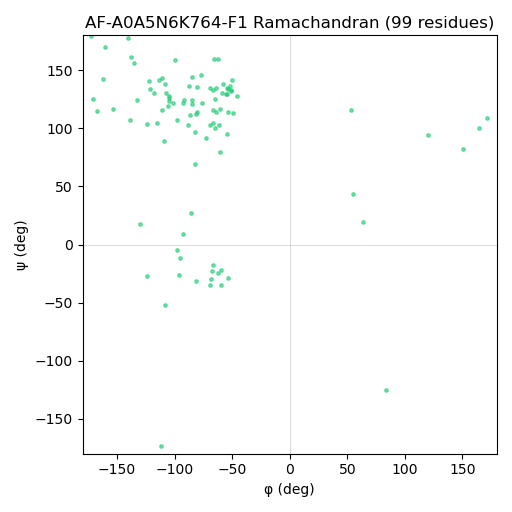ASP A N 1
ATOM 711 C CA . ASP A 1 91 ? -4.830 39.842 12.875 1.00 36.84 91 ASP A CA 1
ATOM 712 C C . ASP A 1 91 ? -4.625 41.125 13.723 1.00 36.84 91 ASP A C 1
ATOM 714 O O . ASP A 1 91 ? -4.947 41.069 14.917 1.00 36.84 91 ASP A O 1
ATOM 718 N N . PRO A 1 92 ? -4.170 42.290 13.193 1.00 51.75 92 PRO A N 1
ATOM 719 C CA . PRO A 1 92 ? -4.409 42.778 11.825 1.00 51.75 92 PRO A CA 1
ATOM 720 C C . PRO A 1 92 ? -3.206 43.483 11.141 1.00 51.75 92 PRO A C 1
ATOM 722 O O . PRO A 1 92 ? -2.183 43.753 11.765 1.00 51.75 92 PRO A O 1
ATOM 725 N N . LEU A 1 93 ? -3.408 43.895 9.876 1.00 35.91 93 LEU A N 1
ATOM 726 C CA . LEU A 1 93 ? -2.899 45.138 9.241 1.00 35.91 93 LEU A CA 1
ATOM 727 C C . LEU A 1 93 ? -1.986 44.981 7.993 1.00 35.91 93 LEU A C 1
ATOM 729 O O . LEU A 1 93 ? -0.766 44.942 8.073 1.00 35.91 93 LEU A O 1
ATOM 733 N N . VAL A 1 94 ? -2.640 45.040 6.821 1.00 45.59 94 VAL A N 1
ATOM 734 C CA . VAL A 1 94 ? -2.337 45.901 5.649 1.00 45.59 94 VAL A CA 1
ATOM 735 C C . VAL A 1 94 ? -0.909 45.890 5.065 1.00 45.59 94 VAL A C 1
ATOM 737 O O . VAL A 1 94 ? -0.009 46.524 5.602 1.00 45.59 94 VAL A O 1
ATOM 740 N N . LYS A 1 95 ? -0.772 45.420 3.812 1.00 34.88 95 LYS A N 1
ATOM 741 C CA . LYS A 1 95 ? -0.525 46.307 2.646 1.00 34.88 95 LYS A CA 1
ATOM 742 C C . LYS A 1 95 ? -0.625 45.538 1.329 1.00 34.88 95 LYS A C 1
ATOM 744 O O . LYS A 1 95 ? 0.044 44.530 1.133 1.00 34.88 95 LYS A O 1
ATOM 749 N N . GLY A 1 96 ? -1.479 46.040 0.442 1.00 46.47 96 GLY A N 1
ATOM 750 C CA . GLY A 1 96 ? -1.675 45.507 -0.897 1.00 46.47 96 GLY A CA 1
ATOM 751 C C . GLY A 1 96 ? -0.426 45.582 -1.771 1.00 46.47 96 GLY A C 1
ATOM 752 O O . GLY A 1 96 ? 0.478 46.391 -1.548 1.00 46.47 96 GLY A O 1
ATOM 753 N N . LYS A 1 97 ? -0.424 44.755 -2.814 1.00 39.19 97 LYS A N 1
ATOM 754 C CA . LYS A 1 97 ? 0.367 45.002 -4.011 1.00 39.19 97 LYS A CA 1
ATOM 755 C C . LYS A 1 97 ? -0.478 44.645 -5.226 1.00 39.19 97 LYS A C 1
ATOM 757 O O . LYS A 1 97 ? -0.812 43.489 -5.463 1.00 39.19 97 LYS A O 1
ATOM 762 N N . GLU A 1 98 ? -0.884 45.712 -5.890 1.00 41.47 98 GLU A N 1
ATOM 763 C CA . GLU A 1 98 ? -1.517 45.785 -7.196 1.00 41.47 98 GLU A CA 1
ATOM 764 C C . GLU A 1 98 ? -0.691 45.007 -8.232 1.00 41.47 98 GLU A C 1
ATOM 766 O O . GLU A 1 98 ? 0.542 45.063 -8.229 1.00 41.47 98 GLU A O 1
ATOM 771 N N . ILE A 1 99 ? -1.377 44.240 -9.078 1.00 42.59 99 ILE A N 1
ATOM 772 C CA . ILE A 1 99 ? -0.791 43.516 -10.206 1.00 42.59 99 ILE A CA 1
ATOM 773 C C . ILE A 1 99 ? -1.032 44.400 -11.432 1.00 42.59 99 ILE A C 1
ATOM 775 O O . ILE A 1 99 ? -2.170 44.512 -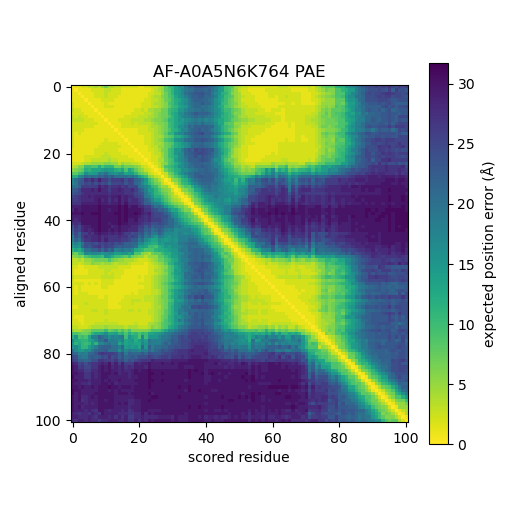11.882 1.00 42.59 99 ILE A O 1
ATOM 779 N N . SER A 1 100 ? 0.014 45.047 -11.947 1.00 43.84 100 SER A N 1
ATOM 780 C CA . SER A 1 100 ? -0.020 45.623 -13.296 1.00 43.84 100 SER A CA 1
ATOM 781 C C . SER A 1 100 ? 0.229 44.523 -14.324 1.00 43.84 100 SER A C 1
ATOM 783 O O . SER A 1 100 ? 1.126 43.696 -14.142 1.00 43.84 100 SER A O 1
ATOM 785 N N . ILE A 1 101 ? -0.580 44.545 -15.383 1.00 49.91 101 ILE A N 1
ATOM 786 C CA . ILE A 1 101 ? -0.334 43.875 -16.665 1.00 49.91 101 ILE A CA 1
ATOM 787 C C . ILE A 1 101 ? 0.492 44.829 -17.530 1.00 49.91 101 ILE A C 1
ATOM 789 O O . ILE A 1 101 ? 0.190 46.045 -17.472 1.00 49.91 101 ILE A O 1
#

Mean predicted aligned error: 16.3 Å